Protein AF-A0A971A359-F1 (afdb_monomer_lite)

Radius of gyration: 13.74 Å; chains: 1; bounding box: 29×19×36 Å

Structure (mmCIF, N/CA/C/O backbone):
data_AF-A0A971A359-F1
#
_entry.id   AF-A0A971A359-F1
#
loop_
_atom_site.group_PDB
_atom_site.id
_atom_site.type_symbol
_atom_site.label_atom_id
_atom_site.label_alt_id
_atom_site.label_comp_id
_atom_site.label_asym_id
_atom_site.label_entity_id
_atom_site.label_seq_id
_atom_site.pdbx_PDB_ins_code
_atom_site.Cartn_x
_atom_site.Cartn_y
_atom_site.Cartn_z
_atom_site.occupancy
_atom_site.B_iso_or_equiv
_atom_site.auth_seq_id
_atom_site.auth_comp_id
_atom_site.auth_asym_id
_atom_site.auth_atom_id
_atom_site.pdbx_PDB_model_num
ATOM 1 N N . LEU A 1 1 ? -12.625 14.025 15.100 1.00 73.38 1 LEU A N 1
ATOM 2 C CA . LEU A 1 1 ? -12.702 12.658 14.523 1.00 73.38 1 LEU A CA 1
ATOM 3 C C . LEU A 1 1 ? -12.348 11.647 15.611 1.00 73.38 1 LEU A C 1
ATOM 5 O O . LEU A 1 1 ? -11.421 11.910 16.362 1.00 73.38 1 LEU A O 1
ATOM 9 N N . GLY A 1 2 ? -13.098 10.548 15.749 1.00 94.75 2 GLY A N 1
ATOM 10 C CA . GLY A 1 2 ? -12.816 9.493 16.739 1.00 94.75 2 GLY A CA 1
ATOM 11 C C . GLY A 1 2 ? -11.948 8.358 16.178 1.00 94.75 2 GLY A C 1
ATOM 12 O O . GLY A 1 2 ? -11.810 8.226 14.962 1.00 94.75 2 GLY A O 1
ATOM 13 N N . LYS A 1 3 ? -11.419 7.490 17.051 1.00 95.69 3 LYS A N 1
ATOM 14 C CA . LYS A 1 3 ? -10.505 6.381 16.695 1.00 95.69 3 LYS A CA 1
ATOM 15 C C . LYS A 1 3 ? -11.044 5.458 15.587 1.00 95.69 3 LYS A C 1
ATOM 17 O O . LYS A 1 3 ? -10.305 5.090 14.682 1.00 95.69 3 LYS A O 1
ATOM 22 N N . LYS A 1 4 ? -12.349 5.153 15.594 1.00 97.31 4 LYS A N 1
ATOM 23 C CA . LYS A 1 4 ?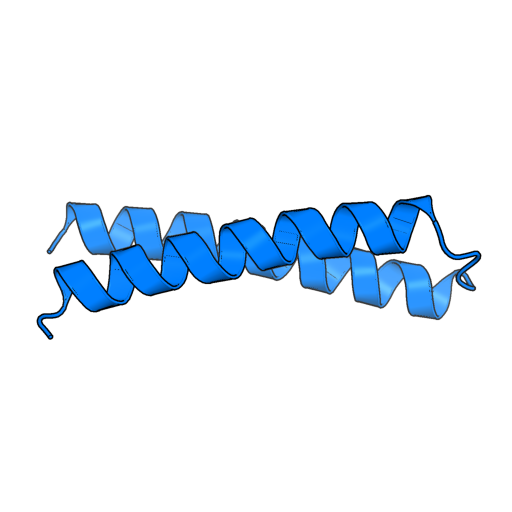 -13.005 4.374 14.523 1.00 97.31 4 LYS A CA 1
ATOM 24 C C . LYS A 1 4 ? -12.944 5.064 13.161 1.00 97.31 4 LYS A C 1
ATOM 26 O O . LYS A 1 4 ? -12.727 4.397 12.155 1.00 97.31 4 LYS A O 1
ATOM 31 N N . ALA A 1 5 ? -13.150 6.382 13.125 1.00 97.88 5 ALA A N 1
ATOM 32 C CA . ALA A 1 5 ? -13.089 7.151 11.885 1.00 97.88 5 ALA A CA 1
ATOM 33 C C . ALA A 1 5 ? -11.655 7.183 11.340 1.00 97.88 5 ALA A C 1
ATOM 35 O O . ALA A 1 5 ? -11.466 6.936 10.159 1.00 97.88 5 ALA A O 1
ATOM 36 N N . MET A 1 6 ? -10.660 7.362 12.216 1.00 97.81 6 MET A N 1
ATOM 37 C CA . MET A 1 6 ? -9.240 7.300 11.853 1.00 97.81 6 MET A CA 1
ATOM 38 C C . MET A 1 6 ? -8.869 5.963 11.192 1.00 97.81 6 MET A C 1
ATOM 40 O O . MET A 1 6 ? -8.287 5.970 10.115 1.00 97.81 6 MET A O 1
ATOM 44 N N . PHE A 1 7 ? -9.265 4.821 11.771 1.00 98.19 7 PHE A N 1
ATOM 45 C CA . PHE A 1 7 ? -8.991 3.514 11.156 1.00 98.19 7 PHE A 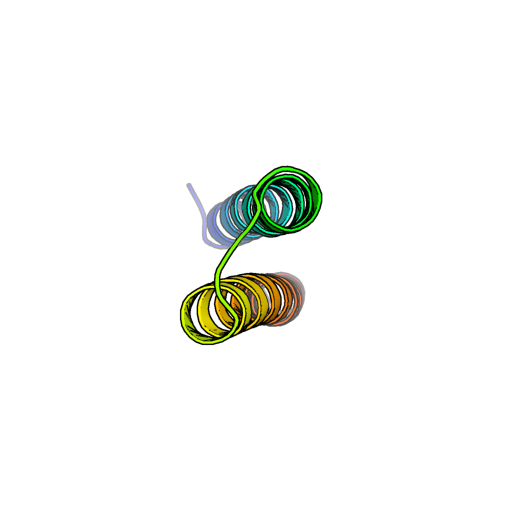CA 1
ATOM 46 C C . PHE A 1 7 ? -9.688 3.327 9.807 1.00 98.19 7 PHE A C 1
ATOM 48 O O . PHE A 1 7 ? -9.087 2.785 8.888 1.00 98.19 7 PHE A O 1
ATOM 55 N N . LYS A 1 8 ? -10.943 3.775 9.666 1.00 98.44 8 LYS A N 1
ATOM 56 C CA . LYS A 1 8 ? -11.664 3.697 8.384 1.00 98.44 8 LYS A CA 1
ATOM 57 C C . LYS A 1 8 ? -11.001 4.550 7.304 1.00 98.44 8 LYS A C 1
ATOM 59 O O . LYS A 1 8 ? -10.859 4.077 6.182 1.00 98.44 8 LYS A O 1
ATOM 64 N N . THR A 1 9 ? -10.594 5.774 7.644 1.00 98.44 9 THR A N 1
ATOM 65 C CA . THR A 1 9 ? -9.859 6.653 6.727 1.00 98.44 9 THR A CA 1
ATOM 66 C C . THR A 1 9 ? -8.542 6.019 6.322 1.00 98.44 9 THR A C 1
ATOM 68 O O . THR A 1 9 ? -8.257 5.959 5.135 1.00 98.44 9 THR A O 1
ATOM 71 N N . GLY A 1 10 ? -7.793 5.482 7.285 1.00 98.19 10 GLY A N 1
ATOM 72 C CA . GLY A 1 10 ? -6.572 4.751 6.997 1.00 98.19 10 GLY A CA 1
ATOM 73 C C . GLY A 1 10 ? -6.813 3.605 6.009 1.00 98.19 10 GLY A C 1
ATOM 74 O O . GLY A 1 10 ? -6.223 3.586 4.938 1.00 98.19 10 GLY A O 1
ATOM 75 N N . ILE A 1 11 ? -7.743 2.694 6.315 1.00 98.75 11 ILE A N 1
ATOM 76 C CA . ILE A 1 11 ? -8.052 1.551 5.437 1.00 98.75 11 ILE A CA 1
ATOM 77 C C . ILE A 1 11 ? -8.377 2.017 4.013 1.00 98.75 11 ILE A C 1
ATOM 79 O O . ILE A 1 11 ? -7.978 1.367 3.051 1.00 98.75 11 ILE A O 1
ATOM 83 N N . TRP A 1 12 ? -9.105 3.127 3.873 1.00 98.75 12 TRP A N 1
ATOM 84 C CA . TRP A 1 12 ? -9.433 3.693 2.569 1.00 98.75 12 TRP A CA 1
ATOM 85 C C . TRP A 1 12 ? -8.201 4.225 1.825 1.00 98.75 12 TRP A C 1
ATOM 87 O O . TRP A 1 12 ? -8.075 3.945 0.634 1.00 98.75 12 TRP A O 1
ATOM 97 N N . VAL A 1 13 ? -7.298 4.940 2.508 1.00 98.75 13 VAL A N 1
ATOM 98 C CA . VAL A 1 13 ? -6.052 5.451 1.911 1.00 98.75 13 VAL A CA 1
ATOM 99 C C . VAL A 1 13 ? -5.166 4.299 1.438 1.00 98.75 13 VAL A C 1
ATOM 101 O O . VAL A 1 13 ? -4.812 4.275 0.264 1.00 98.75 13 VAL A O 1
ATOM 104 N N . GLU A 1 14 ? -4.903 3.296 2.276 1.00 98.69 14 GLU A N 1
ATOM 105 C CA . GLU A 1 14 ? -4.015 2.191 1.872 1.00 98.69 14 GLU A CA 1
ATOM 106 C C . GLU A 1 14 ? -4.645 1.314 0.790 1.00 98.69 14 GLU A C 1
ATOM 108 O O . GLU A 1 14 ? -3.956 0.842 -0.105 1.00 98.69 14 GLU A O 1
ATOM 113 N N . SER A 1 15 ? -5.976 1.160 0.779 1.00 98.81 15 SER A N 1
ATOM 114 C CA . SER A 1 15 ? -6.648 0.461 -0.331 1.00 98.81 15 SER A CA 1
ATOM 115 C C . SER A 1 15 ? -6.437 1.185 -1.667 1.00 98.81 15 SER A C 1
ATOM 117 O O . SER A 1 15 ? -6.402 0.546 -2.718 1.00 98.81 15 SER A O 1
ATOM 119 N N . LYS A 1 16 ? -6.310 2.520 -1.647 1.00 98.75 16 LYS A N 1
ATOM 120 C CA . LYS A 1 16 ? -5.934 3.302 -2.830 1.00 98.75 16 LYS A CA 1
ATOM 121 C C . LYS A 1 16 ? -4.453 3.142 -3.156 1.00 98.75 16 LYS A C 1
ATOM 123 O O . LYS A 1 16 ? -4.137 3.009 -4.331 1.00 98.75 16 LYS A O 1
ATOM 128 N N . ALA A 1 17 ? -3.575 3.116 -2.155 1.00 98.75 17 ALA A N 1
ATOM 129 C CA . ALA A 1 17 ? -2.148 2.884 -2.358 1.00 98.75 17 ALA A CA 1
ATOM 130 C C . ALA A 1 17 ? -1.884 1.529 -3.036 1.00 98.75 17 ALA A C 1
ATOM 132 O O . ALA A 1 17 ? -1.246 1.504 -4.083 1.00 98.75 17 ALA A O 1
ATOM 133 N N . VAL A 1 18 ? -2.476 0.433 -2.538 1.00 98.81 18 VAL A N 1
ATOM 134 C CA . VAL A 1 18 ? -2.378 -0.905 -3.159 1.00 98.81 18 VAL A CA 1
ATOM 135 C C . VAL A 1 18 ? -2.800 -0.876 -4.630 1.00 98.81 18 VAL A C 1
ATOM 137 O O . VAL A 1 18 ? -2.109 -1.432 -5.486 1.00 98.81 18 VAL A O 1
ATOM 140 N N . HIS A 1 19 ? -3.917 -0.206 -4.934 1.00 98.75 19 HIS A N 1
ATOM 141 C CA . HIS A 1 19 ? -4.416 -0.070 -6.301 1.00 98.75 19 HIS A CA 1
ATOM 142 C C . HIS A 1 19 ? -3.446 0.703 -7.202 1.00 98.75 19 HIS A C 1
ATOM 144 O O . HIS A 1 19 ? -3.109 0.209 -8.272 1.00 98.75 19 HIS A O 1
ATOM 150 N N . HIS A 1 20 ? -2.954 1.865 -6.765 1.00 98.69 20 HIS A N 1
ATOM 151 C CA . HIS A 1 20 ? -2.016 2.652 -7.568 1.00 98.69 20 HIS A CA 1
ATOM 152 C C . HIS A 1 20 ? -0.668 1.942 -7.734 1.00 98.69 20 HIS A C 1
ATOM 154 O O . HIS A 1 20 ? -0.090 1.989 -8.812 1.00 98.69 20 HIS A O 1
ATOM 160 N N . TYR A 1 21 ? -0.174 1.236 -6.712 1.00 98.69 21 TYR A N 1
ATOM 161 C CA . TYR A 1 21 ? 1.029 0.418 -6.857 1.00 98.69 21 TYR A CA 1
ATOM 162 C C . TYR A 1 21 ? 0.849 -0.685 -7.906 1.00 98.69 21 TYR A C 1
ATOM 164 O O . TYR A 1 21 ? 1.768 -0.918 -8.686 1.00 98.69 21 TYR A O 1
ATOM 172 N N . ALA A 1 22 ? -0.333 -1.308 -7.991 1.00 98.62 22 ALA A N 1
ATOM 173 C CA . ALA A 1 22 ? -0.622 -2.287 -9.040 1.00 98.62 22 ALA A CA 1
ATOM 174 C C . ALA A 1 22 ? -0.552 -1.644 -10.433 1.00 98.62 22 ALA A C 1
ATOM 176 O O . ALA A 1 22 ? 0.104 -2.183 -11.321 1.00 98.62 22 ALA A O 1
ATOM 177 N N . GLU A 1 23 ? -1.167 -0.469 -10.603 1.00 98.69 23 GLU A N 1
ATOM 178 C CA . GLU A 1 23 ? -1.119 0.281 -11.864 1.00 98.69 23 GLU A CA 1
ATOM 179 C C . GLU A 1 23 ? 0.322 0.670 -12.237 1.00 98.69 23 GLU A C 1
ATOM 181 O O . GLU A 1 23 ? 0.724 0.528 -13.392 1.00 98.69 23 GLU A O 1
ATOM 186 N N . LEU A 1 24 ? 1.134 1.114 -11.272 1.00 98.38 24 LEU A N 1
ATOM 187 C CA . LEU A 1 24 ? 2.542 1.461 -11.502 1.00 98.38 24 LEU A CA 1
ATOM 188 C C . LEU A 1 24 ? 3.385 0.239 -11.890 1.00 98.38 24 LEU A C 1
ATOM 190 O O . LEU A 1 24 ? 4.233 0.344 -12.774 1.00 98.38 24 LEU A O 1
ATOM 194 N N . LEU A 1 25 ? 3.163 -0.910 -11.247 1.00 98.56 25 LEU A N 1
ATOM 195 C CA . LEU A 1 25 ? 3.857 -2.166 -11.556 1.00 98.56 25 LEU A CA 1
ATOM 196 C C . LEU A 1 25 ? 3.477 -2.733 -12.931 1.00 98.56 25 LEU A C 1
ATOM 198 O O . LEU A 1 25 ? 4.276 -3.448 -13.535 1.00 98.56 25 LEU A O 1
ATOM 202 N N . GLU A 1 26 ? 2.269 -2.438 -13.415 1.00 98.38 26 GLU A N 1
ATOM 203 C CA . GLU A 1 26 ? 1.785 -2.873 -14.728 1.00 98.38 26 GLU A CA 1
ATOM 204 C C . GLU A 1 26 ? 2.249 -1.953 -15.867 1.00 98.38 26 GLU A C 1
ATOM 206 O O . GLU A 1 26 ? 2.525 -2.424 -16.969 1.00 98.38 26 GLU A O 1
ATOM 211 N N . THR A 1 27 ? 2.323 -0.642 -15.623 1.00 98.50 27 THR A N 1
ATOM 212 C CA . THR A 1 27 ? 2.453 0.358 -16.701 1.00 98.50 27 THR A CA 1
ATOM 213 C C . THR A 1 27 ? 3.864 0.893 -16.926 1.00 98.50 27 THR A C 1
ATOM 215 O O . THR A 1 27 ? 4.114 1.505 -17.967 1.00 98.50 27 THR A O 1
ATOM 218 N N . ILE A 1 28 ? 4.786 0.683 -15.986 1.00 98.44 28 ILE A N 1
ATOM 219 C CA . ILE A 1 28 ? 6.158 1.196 -16.062 1.00 98.44 28 ILE A CA 1
ATOM 220 C C . ILE A 1 28 ? 7.142 0.029 -16.182 1.00 98.44 28 ILE A C 1
ATOM 222 O O . ILE A 1 28 ? 7.038 -0.972 -15.475 1.00 98.44 28 ILE A O 1
ATOM 226 N N . ASP A 1 29 ? 8.124 0.183 -17.071 1.00 97.88 29 ASP A N 1
ATOM 227 C CA . ASP A 1 29 ? 9.241 -0.751 -17.219 1.00 97.88 29 ASP A CA 1
ATOM 228 C C . ASP A 1 29 ? 10.308 -0.461 -16.156 1.00 97.88 29 ASP A C 1
ATOM 230 O O . ASP A 1 29 ? 11.222 0.344 -16.348 1.00 97.88 29 ASP A O 1
ATOM 234 N N . TRP A 1 30 ? 10.112 -1.049 -14.979 1.00 98.12 30 TRP A N 1
ATOM 235 C CA . TRP A 1 30 ? 11.041 -0.956 -13.860 1.00 98.12 30 TRP A CA 1
ATOM 236 C C . TRP A 1 30 ? 12.216 -1.912 -14.048 1.00 98.12 30 TRP A C 1
ATOM 238 O O . TRP A 1 30 ? 12.027 -3.065 -14.436 1.00 98.12 30 TRP A O 1
ATOM 248 N N . ASP A 1 31 ? 13.414 -1.481 -13.660 1.00 98.56 31 ASP A N 1
ATOM 249 C CA . ASP A 1 31 ? 14.501 -2.425 -13.427 1.00 98.56 31 ASP A CA 1
ATOM 250 C C . ASP A 1 31 ? 14.164 -3.368 -12.255 1.00 98.56 31 ASP A C 1
ATOM 252 O O . ASP A 1 31 ? 13.346 -3.053 -11.385 1.00 98.56 31 ASP A O 1
ATOM 256 N N . ASP A 1 32 ? 14.813 -4.532 -12.219 1.00 98.44 32 ASP A N 1
ATOM 257 C CA . ASP A 1 32 ? 14.522 -5.584 -11.240 1.00 98.44 32 ASP A CA 1
ATOM 258 C C . ASP A 1 32 ? 14.696 -5.141 -9.778 1.00 98.44 32 ASP A C 1
ATOM 260 O O . ASP A 1 32 ? 14.015 -5.667 -8.892 1.00 98.44 32 ASP A O 1
ATOM 264 N N . GLU A 1 33 ? 15.627 -4.226 -9.493 1.00 98.56 33 GLU A N 1
ATOM 265 C CA . GLU A 1 33 ? 15.871 -3.752 -8.130 1.00 98.56 33 GLU A CA 1
ATOM 266 C C . GLU A 1 33 ? 14.739 -2.827 -7.692 1.00 98.56 33 GLU A C 1
ATOM 268 O O . GLU A 1 33 ? 14.105 -3.078 -6.662 1.00 98.56 33 GLU A O 1
ATOM 273 N N . THR A 1 34 ? 14.423 -1.821 -8.509 1.00 98.50 34 THR A N 1
ATOM 274 C CA . THR A 1 34 ? 13.332 -0.889 -8.215 1.00 98.50 34 THR A CA 1
ATOM 275 C C . THR A 1 34 ? 11.994 -1.616 -8.155 1.00 98.50 34 THR A C 1
ATOM 277 O O . THR A 1 34 ? 11.232 -1.412 -7.210 1.00 98.50 34 THR A O 1
ATOM 280 N N . ARG A 1 35 ? 11.722 -2.535 -9.093 1.00 98.62 35 ARG A N 1
ATOM 281 C CA . ARG A 1 35 ? 10.478 -3.318 -9.117 1.00 98.62 35 ARG A CA 1
ATOM 282 C C . ARG A 1 35 ? 10.227 -4.035 -7.792 1.00 98.62 35 ARG A C 1
ATOM 284 O O . ARG A 1 35 ? 9.126 -3.948 -7.257 1.00 98.62 35 ARG A O 1
ATOM 291 N N . ARG A 1 36 ? 11.248 -4.693 -7.234 1.00 98.62 36 ARG A N 1
ATOM 292 C CA . ARG A 1 36 ? 11.137 -5.412 -5.951 1.00 98.62 36 ARG A CA 1
ATOM 293 C C . ARG A 1 36 ? 10.821 -4.487 -4.782 1.00 98.62 36 ARG A C 1
ATOM 295 O O . ARG A 1 36 ? 10.115 -4.899 -3.864 1.00 98.62 36 ARG A O 1
ATOM 302 N N . VAL A 1 37 ? 11.344 -3.260 -4.794 1.00 98.69 37 VAL A N 1
ATOM 303 C CA . VAL A 1 37 ? 11.010 -2.254 -3.774 1.00 98.69 37 VAL A CA 1
ATOM 304 C C . VAL A 1 37 ? 9.534 -1.882 -3.881 1.00 98.69 37 VAL A C 1
ATOM 306 O O . VAL A 1 37 ? 8.827 -1.940 -2.882 1.00 98.69 37 VAL A O 1
ATOM 309 N N . ILE A 1 38 ? 9.047 -1.604 -5.091 1.00 98.62 38 ILE A N 1
ATOM 310 C CA . ILE A 1 38 ? 7.644 -1.233 -5.317 1.00 98.62 38 ILE A CA 1
ATOM 311 C C . ILE A 1 38 ? 6.681 -2.386 -4.974 1.00 98.62 38 ILE A C 1
ATOM 313 O O . ILE A 1 38 ? 5.647 -2.159 -4.348 1.00 98.62 38 ILE A O 1
ATOM 317 N N . GLU A 1 39 ? 7.026 -3.631 -5.319 1.00 98.75 39 GLU A N 1
ATOM 318 C CA . GLU A 1 39 ? 6.257 -4.829 -4.934 1.00 98.75 39 GLU A CA 1
ATOM 319 C C . GLU A 1 39 ? 6.197 -5.006 -3.408 1.00 98.75 39 GLU A C 1
ATOM 321 O O . GLU A 1 39 ? 5.146 -5.342 -2.857 1.00 98.75 39 GLU A O 1
ATOM 326 N N . LYS A 1 40 ? 7.310 -4.755 -2.708 1.00 98.75 40 LYS A N 1
ATOM 327 C CA . LYS A 1 40 ? 7.348 -4.791 -1.243 1.00 98.75 40 LYS A CA 1
ATOM 328 C C . LYS A 1 40 ? 6.478 -3.687 -0.640 1.00 98.75 40 LYS A C 1
ATOM 330 O O . LYS A 1 40 ? 5.718 -3.977 0.278 1.00 98.75 40 LYS A O 1
ATOM 335 N N . ASP A 1 41 ? 6.576 -2.460 -1.143 1.00 98.75 41 ASP A N 1
ATOM 336 C CA . ASP A 1 41 ? 5.785 -1.337 -0.635 1.00 98.75 41 ASP A CA 1
ATOM 337 C C . ASP A 1 41 ? 4.283 -1.611 -0.806 1.00 98.75 41 ASP A C 1
ATOM 339 O O . ASP A 1 41 ? 3.519 -1.457 0.143 1.00 98.75 41 ASP A O 1
ATOM 343 N N . GLN A 1 42 ? 3.862 -2.150 -1.957 1.00 98.81 42 GLN A N 1
ATOM 344 C CA . GLN A 1 42 ? 2.482 -2.605 -2.154 1.00 98.81 42 GLN A CA 1
ATOM 345 C C . GLN A 1 42 ? 2.047 -3.637 -1.100 1.00 98.81 42 GLN A C 1
ATOM 347 O O . GLN A 1 42 ? 0.956 -3.527 -0.534 1.00 98.81 42 GLN A O 1
ATOM 352 N N . ALA A 1 43 ? 2.887 -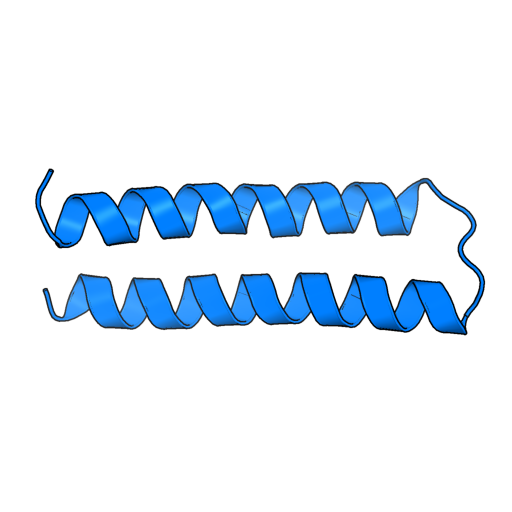4.642 -0.838 1.00 98.75 43 ALA A N 1
ATOM 353 C CA . ALA A 1 43 ? 2.594 -5.694 0.133 1.00 98.75 43 ALA A CA 1
ATOM 354 C C . ALA A 1 43 ? 2.523 -5.163 1.578 1.00 98.75 43 ALA A C 1
ATOM 356 O O . ALA A 1 43 ? 1.708 -5.647 2.373 1.00 98.75 43 ALA A O 1
ATOM 357 N N . ASP A 1 44 ? 3.341 -4.164 1.916 1.00 98.81 44 ASP A N 1
ATOM 358 C CA . ASP A 1 44 ? 3.300 -3.490 3.214 1.00 98.81 44 ASP A CA 1
ATOM 359 C C . ASP A 1 44 ? 1.943 -2.787 3.416 1.00 98.81 44 ASP A C 1
ATOM 361 O O . ASP A 1 44 ? 1.337 -2.930 4.485 1.00 98.81 44 ASP A O 1
ATOM 365 N N . GLU A 1 45 ? 1.394 -2.143 2.377 1.00 98.81 45 GLU A N 1
ATOM 366 C CA . GLU A 1 45 ? 0.073 -1.501 2.456 1.00 98.81 45 GLU A CA 1
ATOM 367 C C . GLU A 1 45 ? -1.080 -2.496 2.633 1.00 98.81 45 GLU A C 1
ATOM 369 O O . GLU A 1 45 ? -1.984 -2.273 3.450 1.00 98.81 45 GLU A O 1
ATOM 374 N N . ASP A 1 46 ? -1.030 -3.654 1.970 1.00 98.62 46 ASP A N 1
ATOM 375 C CA . ASP A 1 46 ? -1.963 -4.753 2.250 1.00 98.62 46 ASP A CA 1
ATOM 376 C C . ASP A 1 46 ? -1.867 -5.220 3.719 1.00 98.62 46 ASP A C 1
ATOM 378 O O . ASP A 1 46 ? -2.883 -5.448 4.401 1.00 98.62 46 ASP A O 1
ATOM 382 N N . GLY A 1 47 ? -0.643 -5.288 4.253 1.00 98.62 47 GLY A N 1
ATOM 383 C CA . GLY A 1 47 ? -0.373 -5.560 5.665 1.00 98.62 47 GLY A CA 1
ATOM 384 C C . GLY A 1 47 ? -0.988 -4.516 6.606 1.00 98.62 47 GLY A C 1
ATOM 385 O O . GLY A 1 47 ? -1.640 -4.872 7.603 1.00 98.62 47 GLY A O 1
ATOM 386 N N . HIS A 1 48 ? -0.852 -3.228 6.280 1.00 98.75 48 HIS A N 1
ATOM 387 C CA . HIS A 1 48 ? -1.453 -2.122 7.028 1.00 98.75 48 HIS A CA 1
ATOM 388 C C . HIS A 1 48 ? -2.983 -2.220 7.050 1.00 98.75 48 HIS A C 1
ATOM 390 O O . HIS A 1 48 ? -3.589 -2.158 8.132 1.00 98.75 48 HIS A O 1
ATOM 396 N N . ILE A 1 49 ? -3.618 -2.482 5.900 1.00 98.81 49 ILE A N 1
ATOM 397 C CA . ILE A 1 49 ? -5.073 -2.687 5.793 1.00 98.81 49 ILE A CA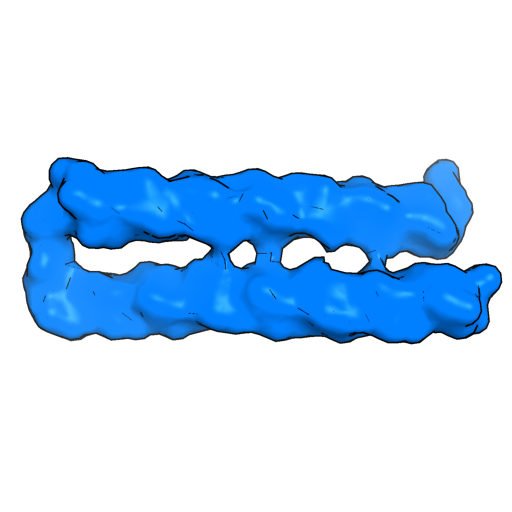 1
ATOM 398 C C . ILE A 1 49 ? -5.530 -3.804 6.731 1.00 98.81 49 ILE A C 1
ATOM 400 O O . ILE A 1 49 ? -6.489 -3.623 7.499 1.00 98.81 49 ILE A O 1
ATOM 404 N N . HIS A 1 50 ? -4.857 -4.958 6.694 1.00 98.69 50 HIS A N 1
ATOM 405 C CA . HIS A 1 50 ? -5.197 -6.092 7.551 1.00 98.69 50 HIS A CA 1
ATOM 406 C C . HIS A 1 50 ? -5.107 -5.710 9.035 1.00 98.69 50 HIS A C 1
ATOM 408 O O . HIS A 1 50 ? -6.039 -5.948 9.819 1.00 98.69 50 HIS A O 1
ATOM 414 N N . ARG A 1 51 ? -4.013 -5.047 9.427 1.00 98.50 51 ARG A N 1
ATOM 415 C CA . ARG A 1 51 ? -3.778 -4.636 10.813 1.00 98.50 51 ARG A CA 1
ATOM 416 C C . ARG A 1 51 ? -4.824 -3.635 11.299 1.00 98.50 51 ARG A C 1
ATOM 418 O O . ARG A 1 51 ? -5.327 -3.780 12.419 1.00 98.50 51 ARG A O 1
ATOM 425 N N . TRP A 1 52 ? -5.176 -2.646 10.482 1.00 98.38 52 TRP A N 1
ATOM 426 C CA . TRP A 1 52 ? -6.162 -1.625 10.836 1.00 98.38 52 TRP A CA 1
ATOM 427 C C . TRP A 1 52 ? -7.578 -2.181 10.898 1.00 98.38 52 TRP A C 1
ATOM 429 O O . TRP A 1 52 ? -8.318 -1.834 11.821 1.00 98.38 52 TRP A O 1
ATOM 439 N N . ARG A 1 53 ? -7.944 -3.116 10.011 1.00 98.56 53 ARG A N 1
ATOM 440 C CA . ARG A 1 53 ? -9.212 -3.859 10.119 1.00 98.56 53 ARG A CA 1
ATOM 441 C C . ARG A 1 53 ? -9.308 -4.601 11.451 1.00 98.56 53 ARG A C 1
ATOM 443 O O . ARG A 1 53 ? -10.320 -4.479 12.141 1.00 98.56 53 ARG A O 1
ATOM 450 N N . ALA A 1 54 ? -8.240 -5.289 11.858 1.00 98.44 54 ALA A N 1
ATOM 451 C CA . ALA A 1 54 ? -8.199 -5.985 13.142 1.00 98.44 54 ALA A CA 1
ATOM 452 C C . ALA A 1 54 ? -8.303 -5.027 14.347 1.00 98.44 54 ALA A C 1
ATOM 454 O O . ALA A 1 54 ? -8.928 -5.362 15.352 1.00 98.44 54 ALA A O 1
ATOM 455 N N . MET A 1 55 ? -7.712 -3.829 14.269 1.00 97.69 55 MET A N 1
ATOM 456 C CA . MET A 1 55 ? -7.850 -2.811 15.320 1.00 97.69 55 MET A CA 1
ATOM 457 C C . MET A 1 55 ? -9.253 -2.191 15.360 1.00 97.69 55 MET A C 1
ATOM 459 O O . MET A 1 55 ? -9.774 -1.958 16.448 1.00 97.69 55 MET A O 1
ATOM 463 N N . LEU A 1 56 ? -9.877 -1.954 14.202 1.00 97.81 56 LEU A N 1
ATOM 464 C CA . LEU A 1 56 ? -11.229 -1.400 14.096 1.00 97.81 56 LEU A CA 1
ATOM 465 C C . LEU A 1 56 ? -12.285 -2.334 14.696 1.00 97.81 56 LEU A C 1
ATOM 467 O O . LEU A 1 56 ? -13.205 -1.858 15.356 1.00 97.81 56 LEU A O 1
ATOM 471 N N . GLN A 1 57 ? -12.142 -3.648 14.507 1.00 97.19 57 GLN A N 1
ATOM 472 C CA . GLN A 1 57 ? -13.035 -4.647 15.109 1.00 97.19 57 GLN A CA 1
ATOM 473 C C . GLN A 1 57 ? -12.979 -4.651 16.645 1.00 97.19 57 GLN A C 1
ATOM 475 O O . GLN A 1 57 ? -13.947 -5.036 17.292 1.00 97.19 57 GLN A O 1
ATOM 480 N N . LYS A 1 58 ? -11.859 -4.207 17.228 1.00 95.75 58 LYS A N 1
ATOM 481 C CA . LYS A 1 58 ? -11.639 -4.127 18.681 1.00 95.75 58 LYS A CA 1
ATOM 482 C C . LYS A 1 58 ? -11.946 -2.741 19.271 1.00 95.75 58 LYS A C 1
ATOM 484 O O . LYS A 1 58 ? -11.661 -2.523 20.447 1.00 95.75 58 LYS A O 1
ATOM 489 N N . ALA A 1 59 ? -12.426 -1.794 18.461 1.00 88.75 59 ALA A N 1
ATOM 490 C CA . ALA A 1 59 ? -12.580 -0.382 18.826 1.00 88.75 59 ALA A CA 1
ATOM 491 C C . ALA A 1 59 ? -14.006 0.013 19.226 1.00 88.75 59 ALA A C 1
ATOM 493 O O . ALA A 1 59 ? -14.988 -0.681 18.870 1.00 88.75 59 ALA A O 1
#

pLDDT: mean 97.74, std 3.51, range [73.38, 98.81]

Foldseek 3Di:
DDPLVVLVVLLVVLVVVLVVLVVCLVPDDDDPVVSVVSVVVSVVSVVSNVVSVVVSVVD

Secondary structure (DSSP, 8-state):
--HHHHHHHHHHHHHHHHHHHHHHHHHS---HHHHHHHHHHHHHHHHHHHHHHHHHHT-

Sequence (59 aa):
LGKKAMFKTGIWVESKAVHHYAELLETIDWDDETRRVIEKDQADEDGHIHRWRAMLQKA

=== Feature glossary ===
A reading guide for the features in this record.

Start from the sequence.

  · Sequence gives the chain of amino acids in standard one-letter code (A=alanine, C=cysteine, …, Y=tyrosine), read N→C. It is the only feature that is directly encoded by the gene; all structural features are derived from the folded form of this sequence.

Fold it, and you get atomic coordinates and the backbone conformation that goes with them.

  · The mmCIF table is the protein's shape written out atom by atom. For each backbone N, Cα, C, and carbonyl O, it records an (x, y, z) coordinate triple in Å plus the residue type, chain letter, and residue number.

  · Backbone dihedral angles. Every residue except chain termini has a φ (preceding-C → N → Cα → C) and a ψ (N → Cα → C → next-N). They are reported in degrees following the IUPAC sign convention. Secondary structure is essentially a statement about which (φ, ψ) basin each residue occupies.

  · DSSP 8-state secondary structure assigns each residue one of H (α-helix), G (3₁₀-helix), I (π-helix), E (extended β-strand), B (isolated β-bridge), T (hydrogen-bonded turn), S (bend), or '-' (coil). The assignment is computed from backbone hydrogen-bond geometry via the Kabsch–Sander algorithm.

  · P-SEA three-state annotation labels each residue as helix, strand, or coil based purely on the geometry of the Cα trace. It serves as a fallback when the full backbone (and thus DSSP) is unavailable.

Summarize the fold with a handful of shape descriptors and a per-residue structural alphabet.

  · Radius of gyration (Rg) is the root-mean-square distance of Cα atoms from their centroid — a single number for overall size and compactness. A globu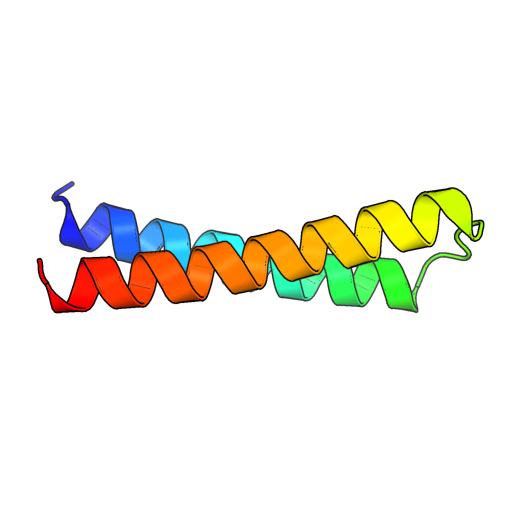lar domain of N residues has Rg ≈ 2.2·N^0.38 Å; an extended or disordered chain has a much larger Rg. The Cα contact count is the number of residue pairs whose Cα atoms are within 8 Å and are more than four positions apart in sequence — a standard proxy for tertiary packing density. The bounding box is the smallest axis-aligned box enclosing all Cα atoms.

  · Foldseek's 3Di representation compresses backbone geometry into a per-residue letter drawn from a learned twenty-state alphabet. It captures the tertiary interaction pattern around each residue — which residues are packed against it in space, regardless of where they are in sequence.

  · Accessible surface area quantifies burial. A residue with SASA near zero is packed into the hydrophobic core; one with SASA >100 Å² sits on the surface. Computed here via the Shrake–Rupley numerical algorithm with a 1.4 Å probe.

Ask how reliable the model is.

  · For AlphaFold models, the B-factor field carries pLDD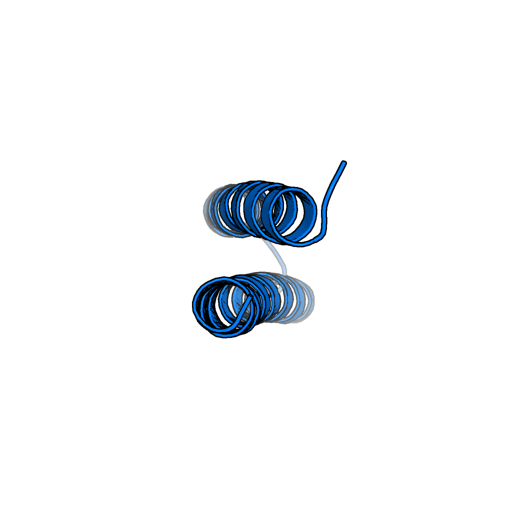T — the model's own estimate of local accuracy on a 0–100 scale. Regions with pLDDT<50 should be treated as essentially unmodeled; they often correspond to intrinsically disordered segments.

  · For experimental (PDB) structures, the B-factor (temperature factor) quantifies the positional spread of each atom in the crystal — a combination of thermal vibration and static disorder — in units of Å². High B-factors mark flexible loops or poorly resolved regions; low B-factors mark the rigid, well-ordered core.

  · PAE(i, j) answers: if I align the predicted and true structures on residue i, how far off (in Å) do I expect residue j to be? A block-diagonal PAE matrix with low values on the blocks and high values off-diagonal is the signature of a multi-domain protein with confidently predicted domains but uncertain inter-domain orientation.

Place it in context: what it resembles, what it is annotated as, and how it looks.

  · Structural nearest neighbors (via Foldseek easy-search vs the PDB). Reported per hit: target PDB id, E-value, and alignment TM-score. A TM-score above ~0.5 is the conventional threshold for 'same fold'.

  · Functional annotations link the protein to curated databases. InterPro entries identify conserved domains and families by matching the sequence against member-database signatures (Pfam, PROSITE, CDD, …). Gene Ontology (GO) terms describe molecular function, biological process, and cellular component in a controlled vocabulary. CATH places the structure in a hierarchical fold classification (Class/Architecture/Topology/Homologous-superfamily). The organism is the source species.

  · Plot images: a contact map (which residues are close in 3D, as an N×N binary image), a Ramachandran scatter (backbone torsion angles, revealing secondary-structure composition at a glance), and — for AlphaFold structures — a PAE heatmap (pairwise prediction confidence).

  · Structure images are PyMOL renders from six orthogonal camera directions. Cartoon representation draws helices as coils and strands as arrows; sticks shows the backbone as bonds; surface shows the solvent-excluded envelope. Rainbow coloring maps sequence position to hue (blue→red, N→C); chain coloring assigns a distinct color per polypeptide.